Protein AF-A0A933G998-F1 (afdb_monomer)

pLDDT: mean 74.63, std 16.85, range [37.88, 95.56]

Radius of gyration: 13.92 Å; Cα contacts (8 Å, |Δi|>4): 196; chains: 1; bounding box: 35×34×28 Å

Nearest PDB structures (foldseek):
  8x39-assembly1_B  TM=6.566E-01  e=1.475E+00  Acetivibrio thermocellus DSM 1313
  8x3a-assembly1_A  TM=5.742E-01  e=5.997E-01  Acetivibrio thermocellus DSM 1313
  1ohz-assembly1_B  TM=6.131E-01  e=1.816E+00  Acetivibrio thermocellus
  7s6n-assembly1_B  TM=3.097E-01  e=5.890E+00  Danio rerio

Foldseek 3Di:
DPQDDPVRQPADDPHGQFDSDPDPQQTAAQFQLPLVNPQARAPVSVVLLVVQADPDADAGDSSCCQLPLVNRRGSYVVSVVLSVVQHPYPPPGCCDPDPDHHDPSTGRPDD

Secondary structure (DSSP, 8-state):
-----TTS-SSB--STTS--BSS------SBTT-TT-SSB--HHHHHHHHHH--SS-S---TTTGGG-TT-SS---HHHHHHHHTT---TT-BSS-SSTT---TTSBPPP-

Mean predicted aligned error: 9.49 Å

Sequence (111 aa):
CTDVLQTECDGIFRGRNTFCSTIVQPCCPLIYGDTNADGSVDMTDFAALQACLTTGGGTLPDSCKCLDITGDGAITGADMERFIACAGGPELPGTSGLVGDPPVSCRGVGW

Solvent-accessible surface area (backbone atoms only — not comparable to full-atom values): 6519 Å² total; per-residue (Å²): 65,51,66,40,56,88,89,69,39,98,44,49,70,70,48,84,56,24,39,55,39,92,66,95,67,78,88,54,44,60,36,34,49,16,76,80,66,79,54,28,14,31,74,72,25,46,53,54,50,63,76,44,56,45,97,56,69,51,89,60,57,75,88,36,54,61,53,27,76,82,71,68,38,38,27,46,70,71,33,47,57,46,32,5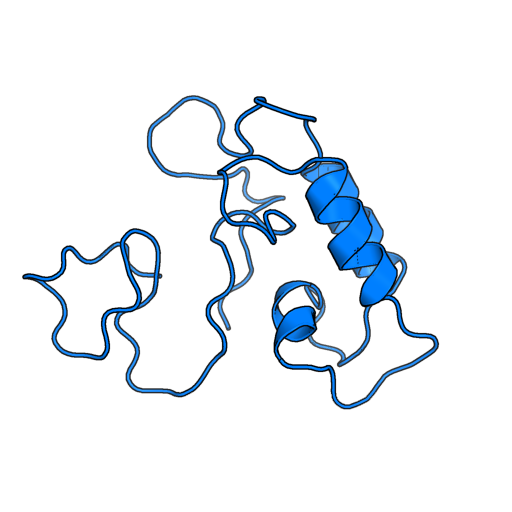9,72,26,51,68,31,81,90,32,61,40,30,77,90,49,98,88,51,42,48,85,73,17,45,43,76,91,126

Structure (mmCIF, N/CA/C/O backbone):
data_AF-A0A933G998-F1
#
_entry.id   AF-A0A933G998-F1
#
loop_
_atom_site.group_PDB
_atom_site.id
_atom_site.type_symbol
_atom_site.label_atom_id
_atom_site.label_alt_id
_atom_site.label_comp_id
_atom_site.label_asym_id
_atom_site.label_entity_id
_atom_site.label_seq_id
_atom_site.pdb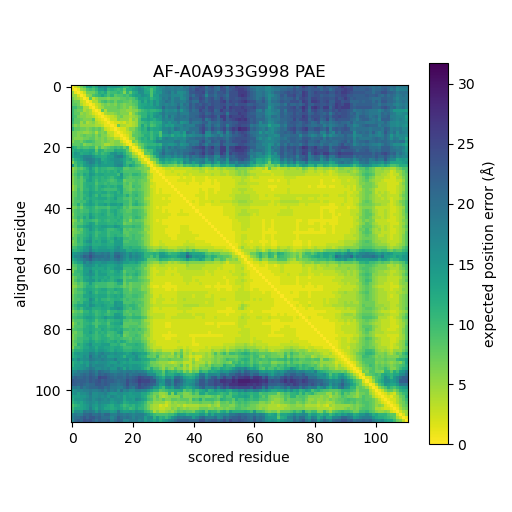x_PDB_ins_code
_atom_site.Cartn_x
_atom_site.Cartn_y
_atom_site.Cartn_z
_atom_site.occupancy
_atom_site.B_iso_or_equiv
_atom_site.auth_seq_id
_atom_site.auth_comp_id
_atom_site.auth_asym_id
_atom_site.auth_atom_id
_atom_site.pdbx_PDB_model_num
AT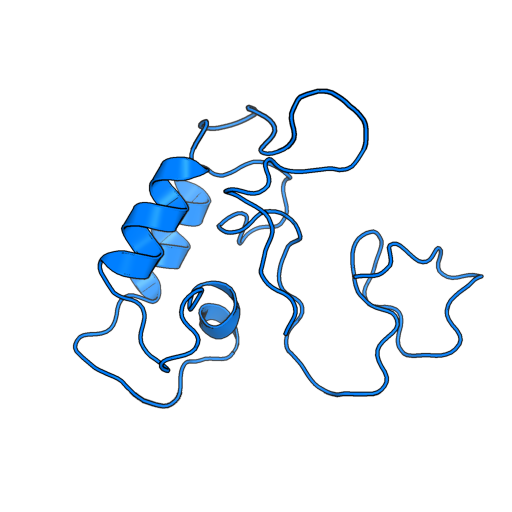OM 1 N N . CYS A 1 1 ? 10.536 -11.786 2.946 1.00 51.22 1 CYS A N 1
ATOM 2 C CA . CYS A 1 1 ? 10.112 -11.441 4.262 1.00 51.22 1 CYS A CA 1
ATOM 3 C C . CYS A 1 1 ? 11.487 -11.291 4.856 1.00 51.22 1 CYS A C 1
ATOM 5 O O . CYS A 1 1 ? 12.098 -10.268 4.626 1.00 51.22 1 CYS A O 1
ATOM 7 N N . THR A 1 2 ? 12.119 -12.411 5.246 1.00 37.88 2 THR A N 1
ATOM 8 C CA . THR A 1 2 ? 13.468 -12.726 4.744 1.00 37.88 2 THR A CA 1
ATOM 9 C C . THR A 1 2 ? 13.324 -13.172 3.304 1.00 37.88 2 THR A C 1
ATOM 11 O O . THR A 1 2 ? 12.455 -13.985 3.028 1.00 37.88 2 THR A O 1
ATOM 14 N N . ASP A 1 3 ? 14.060 -12.599 2.362 1.00 48.34 3 ASP A N 1
ATOM 15 C CA . ASP A 1 3 ? 14.152 -13.209 1.039 1.00 48.34 3 ASP A CA 1
ATOM 16 C C . ASP A 1 3 ? 14.960 -14.507 1.184 1.00 48.34 3 ASP A C 1
ATOM 18 O O . ASP A 1 3 ? 16.175 -14.530 1.043 1.00 48.34 3 ASP A O 1
ATOM 22 N N . VAL A 1 4 ? 14.299 -15.563 1.648 1.00 48.47 4 VAL A N 1
ATOM 23 C CA . VAL A 1 4 ? 14.863 -16.910 1.681 1.00 48.47 4 VAL A CA 1
ATOM 24 C C . VAL A 1 4 ? 14.764 -17.462 0.274 1.00 48.47 4 VAL A C 1
ATOM 26 O O . VAL A 1 4 ? 13.705 -17.418 -0.341 1.00 48.47 4 VAL A O 1
ATOM 29 N N . LEU A 1 5 ? 15.832 -18.037 -0.258 1.00 54.25 5 LEU A N 1
ATOM 30 C CA . LEU A 1 5 ? 15.649 -18.960 -1.370 1.00 54.25 5 LEU A CA 1
ATOM 31 C C . LEU A 1 5 ? 14.841 -20.161 -0.853 1.00 54.25 5 LEU A C 1
ATOM 33 O O . LEU A 1 5 ? 14.906 -20.501 0.329 1.00 54.25 5 LEU A O 1
ATOM 37 N N . GLN A 1 6 ? 14.087 -20.836 -1.727 1.00 53.56 6 GLN A N 1
ATOM 38 C CA . GLN A 1 6 ? 13.301 -22.030 -1.366 1.00 53.56 6 GLN A CA 1
ATOM 39 C C . GLN A 1 6 ? 14.123 -23.066 -0.570 1.00 53.56 6 GLN A C 1
ATOM 41 O O . GLN A 1 6 ? 13.573 -23.841 0.204 1.00 53.56 6 GLN A O 1
ATOM 46 N N . THR A 1 7 ? 15.440 -23.068 -0.765 1.00 55.22 7 THR A N 1
ATOM 47 C CA . THR A 1 7 ? 16.413 -23.976 -0.158 1.00 55.22 7 THR A CA 1
ATOM 48 C C . THR A 1 7 ? 16.867 -23.600 1.256 1.00 55.22 7 THR A C 1
ATOM 50 O O . THR A 1 7 ? 17.522 -24.416 1.890 1.00 55.22 7 THR A O 1
ATOM 53 N N . GLU A 1 8 ? 16.566 -22.396 1.747 1.00 60.19 8 GLU A N 1
ATOM 54 C CA . GLU A 1 8 ? 17.066 -21.855 3.028 1.00 60.19 8 GLU A CA 1
ATOM 55 C C . GLU A 1 8 ? 15.941 -21.618 4.054 1.00 60.19 8 GLU A C 1
ATOM 57 O O . GLU A 1 8 ? 16.175 -21.069 5.129 1.00 60.19 8 GLU A O 1
ATOM 62 N N . CYS A 1 9 ? 14.703 -22.001 3.722 1.00 64.12 9 CYS A N 1
ATOM 63 C CA . CYS A 1 9 ? 13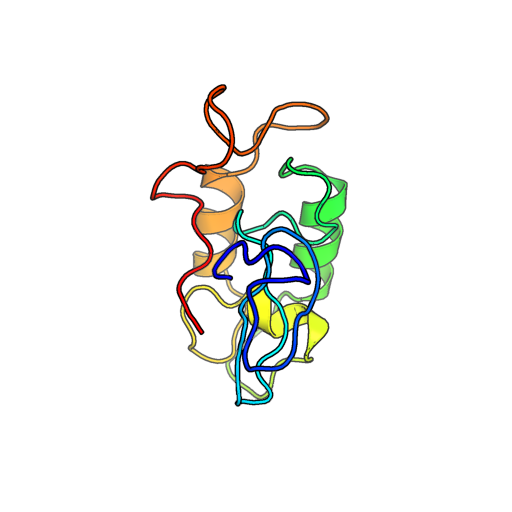.534 -21.777 4.563 1.00 64.12 9 CYS A CA 1
ATOM 64 C C . CYS A 1 9 ? 13.177 -23.016 5.401 1.00 64.12 9 CYS A C 1
ATOM 66 O O . CYS A 1 9 ? 12.606 -23.971 4.881 1.00 64.12 9 CYS A O 1
ATOM 68 N N . ASP A 1 10 ? 13.419 -22.952 6.714 1.00 63.38 10 ASP A N 1
ATOM 69 C CA . ASP A 1 10 ? 12.975 -23.946 7.714 1.00 63.38 10 ASP A CA 1
ATOM 70 C C . ASP A 1 10 ? 11.508 -23.723 8.194 1.00 63.38 10 ASP A C 1
ATOM 72 O O . ASP A 1 10 ? 11.080 -24.242 9.225 1.00 63.38 10 ASP A O 1
ATOM 76 N N . GLY A 1 11 ? 10.716 -22.939 7.446 1.00 65.19 11 GLY A N 1
ATOM 77 C CA . GLY A 1 11 ? 9.322 -22.530 7.713 1.00 65.19 11 GLY A CA 1
ATOM 78 C C . GLY A 1 11 ? 8.465 -22.503 6.431 1.00 65.19 11 GLY A C 1
ATOM 79 O O . GLY A 1 11 ? 8.804 -23.163 5.451 1.00 65.19 11 GLY A O 1
ATOM 80 N N . ILE A 1 12 ? 7.340 -21.767 6.384 1.00 55.12 12 ILE A N 1
ATOM 81 C CA . ILE A 1 12 ? 6.538 -21.683 5.143 1.00 55.12 12 ILE A CA 1
ATOM 82 C C . ILE A 1 12 ? 7.112 -20.601 4.226 1.00 55.12 12 ILE A C 1
ATOM 84 O O . ILE A 1 12 ? 6.982 -19.408 4.496 1.00 55.12 12 ILE A O 1
ATOM 88 N N . PHE A 1 13 ? 7.704 -21.029 3.113 1.00 57.78 13 PHE A N 1
ATOM 89 C CA . PHE A 1 13 ? 8.211 -20.155 2.060 1.00 57.78 13 PHE A CA 1
ATOM 90 C C . PHE A 1 13 ? 7.063 -19.607 1.203 1.00 57.78 13 PHE A C 1
ATOM 92 O O . PHE A 1 13 ? 6.302 -20.383 0.627 1.00 57.78 13 PHE A O 1
ATOM 99 N N . ARG A 1 14 ? 6.932 -18.282 1.085 1.00 53.59 14 ARG A N 1
ATOM 100 C CA . ARG A 1 14 ? 5.837 -17.646 0.328 1.00 53.59 14 ARG A CA 1
ATOM 101 C C . ARG A 1 14 ? 6.300 -16.951 -0.965 1.00 53.59 14 ARG A C 1
ATOM 103 O O . ARG A 1 14 ? 5.584 -16.119 -1.509 1.00 53.59 14 ARG A O 1
ATOM 110 N N . GLY A 1 15 ? 7.489 -17.317 -1.463 1.00 49.91 15 GLY A N 1
ATOM 111 C CA . GLY A 1 15 ? 8.121 -16.737 -2.654 1.00 49.91 15 GLY A CA 1
ATOM 112 C C . GLY A 1 15 ? 9.331 -15.847 -2.350 1.00 49.91 15 GLY A C 1
ATOM 113 O O . GLY A 1 15 ? 9.586 -15.475 -1.201 1.00 49.91 15 GLY A O 1
ATOM 114 N N . ARG A 1 16 ? 10.086 -15.498 -3.397 1.00 50.03 16 ARG A N 1
ATOM 115 C CA . ARG A 1 16 ? 11.205 -14.548 -3.301 1.00 50.03 16 ARG A CA 1
ATOM 116 C C . ARG A 1 16 ? 10.657 -13.203 -2.785 1.00 50.03 16 ARG A C 1
ATOM 118 O O . ARG A 1 16 ? 9.593 -12.779 -3.221 1.00 50.03 16 ARG A O 1
ATOM 125 N N . ASN A 1 17 ? 11.328 -12.587 -1.820 1.00 47.31 17 ASN A N 1
ATOM 126 C CA . ASN A 1 17 ? 10.940 -11.410 -1.036 1.00 47.31 17 ASN A CA 1
ATOM 127 C C . ASN A 1 17 ? 9.826 -11.622 0.020 1.00 47.31 17 ASN A C 1
ATOM 129 O O . ASN A 1 17 ? 9.377 -10.652 0.626 1.00 47.31 17 ASN A O 1
ATOM 133 N N . THR A 1 18 ? 9.459 -12.859 0.412 1.00 48.47 18 THR A N 1
ATOM 134 C CA . THR A 1 18 ? 8.411 -13.161 1.451 1.00 48.47 18 THR A CA 1
ATOM 135 C C . THR A 1 18 ? 8.913 -13.952 2.692 1.00 48.47 18 THR A C 1
ATOM 137 O O . THR A 1 18 ? 9.955 -14.572 2.587 1.00 48.47 18 THR A O 1
ATOM 140 N N . PHE A 1 19 ? 8.359 -13.800 3.917 1.00 55.25 19 PHE A N 1
ATOM 141 C CA . PHE A 1 19 ? 9.019 -14.292 5.161 1.00 55.25 19 PHE A CA 1
ATOM 142 C C . PHE A 1 19 ? 8.921 -15.803 5.220 1.00 55.25 19 PHE A C 1
ATOM 144 O O . PHE A 1 19 ? 7.848 -16.354 4.991 1.00 55.25 19 PHE A O 1
ATOM 151 N N . CYS A 1 20 ? 10.013 -16.446 5.630 1.00 58.88 20 CYS A N 1
ATOM 152 C CA . CYS A 1 20 ? 9.952 -17.794 6.167 1.00 58.88 20 CYS A CA 1
ATOM 153 C C . CYS A 1 20 ? 9.290 -17.739 7.556 1.00 58.88 20 CYS A C 1
ATOM 155 O O . CYS A 1 20 ? 9.978 -17.644 8.569 1.00 58.88 20 CYS A O 1
ATOM 157 N N . SER A 1 21 ? 7.957 -17.677 7.607 1.00 55.62 21 SER A N 1
ATOM 158 C CA . SER A 1 21 ? 7.206 -17.490 8.858 1.00 55.62 21 SER A CA 1
ATOM 159 C C . SER A 1 21 ? 6.509 -18.776 9.306 1.00 55.62 21 SER A C 1
ATOM 161 O O . SER A 1 21 ? 6.061 -19.585 8.491 1.00 55.62 21 SER A O 1
ATOM 163 N N . THR A 1 22 ? 6.396 -18.945 10.622 1.00 49.66 22 THR A N 1
ATOM 164 C CA . THR A 1 22 ? 5.608 -19.980 11.311 1.00 49.66 22 THR A CA 1
ATOM 165 C C . THR A 1 22 ? 4.226 -19.482 11.756 1.00 49.66 22 THR A C 1
ATOM 167 O O . THR A 1 22 ? 3.492 -20.230 12.400 1.00 49.66 22 THR A O 1
ATOM 170 N N . ILE A 1 23 ? 3.835 -18.248 11.399 1.00 46.84 23 ILE A N 1
ATOM 171 C CA . ILE A 1 23 ? 2.561 -17.623 11.795 1.00 46.84 23 ILE A CA 1
ATOM 172 C C . ILE A 1 23 ? 1.772 -17.102 10.579 1.00 46.84 23 ILE A C 1
ATOM 174 O O . ILE A 1 23 ? 2.337 -16.663 9.578 1.00 46.84 23 ILE A O 1
ATOM 178 N N . VAL A 1 24 ? 0.438 -17.159 10.669 1.00 47.19 24 VAL A N 1
ATOM 179 C CA . VAL A 1 24 ? -0.537 -16.912 9.585 1.00 47.19 24 VAL A CA 1
ATOM 180 C C . VAL A 1 24 ? -0.789 -15.411 9.341 1.00 47.19 24 VAL A C 1
ATOM 182 O O . VAL A 1 24 ? -1.934 -14.971 9.320 1.00 47.19 24 VAL A O 1
ATOM 185 N N . GLN A 1 25 ? 0.249 -14.590 9.167 1.00 50.09 25 GLN A N 1
ATOM 186 C CA . GLN A 1 25 ? 0.047 -13.206 8.700 1.00 50.09 25 GLN A CA 1
ATOM 187 C C . GLN A 1 25 ? -0.091 -13.149 7.167 1.00 50.09 25 GLN A C 1
ATOM 189 O O . GLN A 1 25 ? 0.528 -13.967 6.473 1.00 50.09 25 GLN A O 1
ATOM 194 N N . PRO A 1 26 ? -0.921 -12.243 6.607 1.00 54.06 26 PRO A N 1
ATOM 195 C CA . PRO A 1 26 ? -0.972 -11.997 5.166 1.00 54.06 26 PRO A CA 1
ATOM 196 C C . PRO A 1 26 ? 0.396 -11.523 4.667 1.00 54.06 26 PRO A C 1
ATOM 198 O O . PRO A 1 26 ? 1.090 -10.780 5.356 1.00 54.06 26 PRO A O 1
ATOM 201 N N . CYS A 1 27 ? 0.809 -11.976 3.485 1.00 66.19 27 CYS A N 1
ATOM 202 C CA . CYS A 1 27 ? 2.065 -11.519 2.900 1.00 66.19 27 CYS A CA 1
ATOM 203 C C . CYS A 1 27 ? 1.915 -10.106 2.376 1.00 66.19 27 CYS A C 1
ATOM 205 O O . CYS A 1 27 ? 1.273 -9.905 1.350 1.00 66.19 27 CYS A O 1
ATOM 207 N N . CYS A 1 28 ? 2.549 -9.163 3.058 1.00 76.12 28 CYS A N 1
ATOM 208 C CA . CYS A 1 28 ? 2.657 -7.809 2.562 1.00 76.12 28 CYS A CA 1
ATOM 209 C C . CYS A 1 28 ? 3.882 -7.657 1.651 1.00 76.12 28 CYS A C 1
ATOM 211 O O . CYS A 1 28 ? 4.943 -8.215 1.965 1.00 76.12 28 CYS A O 1
ATOM 213 N N . PRO A 1 29 ? 3.737 -6.926 0.533 1.00 75.81 29 PRO A N 1
ATOM 214 C CA . PRO A 1 29 ? 4.846 -6.524 -0.322 1.00 75.81 29 PRO A CA 1
ATOM 215 C C . PRO A 1 29 ? 5.932 -5.780 0.466 1.00 75.81 29 PRO A C 1
ATOM 217 O O . PRO A 1 29 ? 5.658 -5.124 1.474 1.00 75.81 29 PRO A O 1
ATOM 220 N N . LEU A 1 30 ? 7.183 -5.888 0.007 1.00 73.62 30 LEU A N 1
ATOM 221 C CA . LEU A 1 30 ? 8.317 -5.194 0.630 1.00 73.62 30 LEU A CA 1
ATOM 222 C C . LEU A 1 30 ? 8.165 -3.674 0.515 1.00 73.62 30 LEU A C 1
ATOM 224 O O . LEU A 1 30 ? 8.474 -2.943 1.460 1.00 73.62 30 LEU A O 1
ATOM 228 N N . ILE A 1 31 ? 7.706 -3.221 -0.650 1.00 82.00 31 ILE A N 1
ATOM 229 C CA . ILE A 1 31 ? 7.390 -1.828 -0.908 1.00 82.00 31 ILE A CA 1
ATOM 230 C C . ILE A 1 31 ? 5.954 -1.598 -0.433 1.00 82.00 31 ILE A C 1
ATOM 232 O O . ILE A 1 31 ? 5.010 -2.218 -0.913 1.00 82.00 31 ILE A O 1
ATOM 236 N N . TYR A 1 32 ? 5.778 -0.719 0.542 1.00 88.44 32 TYR A N 1
ATOM 237 C CA . TYR A 1 32 ? 4.459 -0.295 0.964 1.00 88.44 32 TYR A CA 1
ATOM 238 C C . TYR A 1 32 ? 3.733 0.367 -0.205 1.00 88.44 32 TYR A C 1
ATOM 240 O O . TYR A 1 32 ? 4.269 1.270 -0.846 1.00 88.44 32 TYR A O 1
ATOM 248 N N . GLY A 1 33 ? 2.502 -0.075 -0.438 1.00 89.50 33 GLY A N 1
ATOM 249 C CA . GLY A 1 33 ? 1.705 0.381 -1.562 1.00 89.50 33 GLY A CA 1
ATOM 250 C C . GLY A 1 33 ? 1.954 -0.380 -2.861 1.00 89.50 33 GLY A C 1
ATOM 251 O O . GLY A 1 33 ? 1.171 -0.174 -3.756 1.00 89.50 33 GLY A O 1
ATOM 252 N N . ASP A 1 34 ? 2.931 -1.282 -2.980 1.00 88.75 34 ASP A N 1
ATOM 253 C CA . ASP A 1 34 ? 3.114 -2.139 -4.175 1.00 88.75 34 ASP A CA 1
ATOM 254 C C . ASP A 1 34 ? 2.186 -3.362 -4.093 1.00 88.75 34 ASP A C 1
ATOM 256 O O . ASP A 1 34 ? 2.598 -4.501 -3.883 1.00 88.75 34 ASP A O 1
ATOM 260 N N . THR A 1 35 ? 0.882 -3.107 -4.113 1.00 87.12 35 THR A N 1
ATOM 261 C CA . THR A 1 35 ? -0.169 -4.096 -3.842 1.00 87.12 35 THR A CA 1
ATOM 262 C C . THR A 1 35 ? -0.227 -5.225 -4.862 1.00 87.12 35 THR A C 1
ATOM 264 O O . THR A 1 35 ? -0.704 -6.315 -4.531 1.00 87.12 35 THR A O 1
ATOM 267 N N . ASN A 1 36 ? 0.249 -4.982 -6.084 1.00 85.12 36 ASN A N 1
ATOM 268 C CA . ASN A 1 36 ? 0.329 -5.986 -7.139 1.00 85.12 36 ASN A CA 1
ATOM 269 C C . ASN A 1 36 ? 1.700 -6.708 -7.187 1.00 85.12 36 ASN A C 1
ATOM 271 O O . ASN A 1 36 ? 1.828 -7.689 -7.926 1.00 85.12 36 ASN A O 1
ATOM 275 N N . ALA A 1 37 ? 2.664 -6.294 -6.353 1.00 81.12 37 ALA A N 1
ATOM 276 C CA . ALA A 1 37 ? 4.017 -6.834 -6.232 1.00 81.12 37 ALA A CA 1
ATOM 277 C C . ALA A 1 37 ? 4.843 -6.762 -7.531 1.00 81.12 37 ALA A C 1
ATOM 279 O O . ALA A 1 37 ? 5.665 -7.650 -7.795 1.00 81.12 37 ALA A O 1
ATOM 280 N N . ASP A 1 38 ? 4.621 -5.731 -8.350 1.00 80.31 38 ASP A N 1
ATOM 281 C CA . ASP A 1 38 ? 5.368 -5.496 -9.587 1.00 80.31 38 ASP A CA 1
ATOM 282 C C . ASP A 1 38 ? 6.672 -4.708 -9.377 1.00 80.31 38 ASP A C 1
ATOM 284 O O . ASP A 1 38 ? 7.494 -4.591 -10.293 1.00 80.31 38 ASP A O 1
ATOM 288 N N . GLY A 1 39 ? 6.922 -4.261 -8.144 1.00 78.94 39 GLY A N 1
ATOM 289 C CA . GLY A 1 39 ? 8.128 -3.540 -7.761 1.00 78.94 39 GLY A CA 1
ATOM 290 C C . GLY A 1 39 ? 8.030 -2.028 -7.957 1.00 78.94 39 GLY A C 1
ATOM 291 O O . GLY A 1 39 ? 9.024 -1.329 -7.722 1.00 78.94 39 GLY A O 1
ATOM 292 N N . SER A 1 40 ? 6.874 -1.513 -8.368 1.00 84.75 40 SER A N 1
ATOM 293 C CA . SER A 1 40 ? 6.560 -0.091 -8.458 1.00 84.75 40 SER A CA 1
ATOM 294 C C . SER A 1 40 ? 5.332 0.250 -7.612 1.00 84.75 40 SER A C 1
ATOM 296 O O . SER A 1 40 ? 4.638 -0.625 -7.118 1.00 84.75 40 SER A O 1
ATOM 298 N N . VAL A 1 41 ? 5.132 1.540 -7.340 1.00 90.88 41 VAL A N 1
ATOM 299 C CA . VAL A 1 41 ? 3.897 2.025 -6.710 1.00 90.88 41 VAL A CA 1
ATOM 300 C C . VAL A 1 41 ? 3.272 2.997 -7.686 1.00 90.88 41 VAL A C 1
ATOM 302 O O . VAL A 1 41 ? 3.822 4.081 -7.935 1.00 90.88 41 VAL A O 1
ATOM 305 N N . ASP A 1 42 ? 2.150 2.591 -8.269 1.00 92.50 42 ASP A N 1
ATOM 306 C CA . ASP A 1 42 ? 1.522 3.320 -9.361 1.00 92.50 42 ASP A CA 1
ATOM 307 C C . ASP A 1 42 ? -0.010 3.428 -9.238 1.00 92.50 42 ASP A C 1
ATOM 309 O O . ASP A 1 42 ? -0.604 3.303 -8.165 1.00 92.50 42 ASP A O 1
ATOM 313 N N . MET A 1 43 ? -0.676 3.781 -10.340 1.00 94.19 43 MET A N 1
ATOM 314 C CA . MET A 1 43 ? -2.126 3.980 -10.358 1.00 94.19 43 MET A CA 1
ATOM 315 C C . MET A 1 43 ? -2.922 2.679 -10.190 1.00 94.19 43 MET A C 1
ATOM 317 O O . MET A 1 43 ? -4.065 2.729 -9.731 1.00 94.19 43 MET A O 1
ATOM 321 N N . THR A 1 44 ? -2.343 1.535 -10.550 1.00 93.12 44 THR A N 1
ATOM 322 C CA . THR A 1 44 ? -2.905 0.204 -10.293 1.00 93.12 44 THR A CA 1
ATOM 323 C C . THR A 1 44 ? -2.995 -0.028 -8.796 1.00 93.12 44 THR A C 1
ATOM 325 O O . THR A 1 44 ? -4.048 -0.409 -8.283 1.00 93.12 44 THR A O 1
ATOM 328 N N . ASP A 1 45 ? -1.923 0.297 -8.084 1.00 93.38 45 ASP A N 1
ATOM 329 C CA . ASP A 1 45 ? -1.898 0.182 -6.638 1.00 93.38 45 ASP A CA 1
ATOM 330 C C . ASP A 1 45 ? -2.785 1.200 -5.942 1.00 93.38 45 ASP A C 1
ATOM 332 O O . ASP A 1 45 ? -3.429 0.908 -4.932 1.00 93.38 45 ASP A O 1
ATOM 336 N N . PHE A 1 46 ? -2.874 2.402 -6.509 1.00 95.31 46 PHE A N 1
ATOM 337 C CA . PHE A 1 46 ? -3.769 3.415 -5.980 1.00 95.31 46 PHE A CA 1
ATOM 338 C C . PHE A 1 46 ? -5.226 2.952 -6.050 1.00 95.31 46 PHE A C 1
ATOM 340 O O . PHE A 1 46 ? -5.976 3.167 -5.101 1.00 95.31 46 PHE A O 1
ATOM 347 N N . ALA A 1 47 ? -5.627 2.258 -7.120 1.00 95.50 47 ALA A N 1
ATOM 348 C CA . ALA A 1 47 ? -6.963 1.676 -7.212 1.00 95.50 47 ALA A CA 1
ATOM 349 C C . ALA A 1 47 ? -7.216 0.631 -6.108 1.00 95.50 47 ALA A C 1
ATOM 351 O O . ALA A 1 47 ? -8.311 0.595 -5.538 1.00 95.50 47 ALA A O 1
ATOM 352 N N . ALA A 1 48 ? -6.207 -0.176 -5.758 1.00 93.94 48 ALA A N 1
ATOM 353 C CA . ALA A 1 48 ? -6.292 -1.113 -4.639 1.00 93.94 48 ALA A CA 1
ATOM 354 C C . ALA A 1 48 ? -6.420 -0.383 -3.290 1.00 93.94 48 ALA A C 1
ATOM 356 O O . ALA A 1 48 ? -7.279 -0.741 -2.482 1.00 93.94 48 ALA A O 1
ATOM 357 N N . LEU A 1 49 ? -5.650 0.689 -3.071 1.00 94.88 49 LEU A N 1
ATOM 358 C CA . LEU A 1 49 ? -5.777 1.532 -1.878 1.00 94.88 49 LEU A CA 1
ATOM 359 C C . LEU A 1 49 ? -7.163 2.175 -1.775 1.00 94.88 49 LEU A C 1
ATOM 361 O O . LEU A 1 49 ? -7.788 2.122 -0.718 1.00 94.88 49 LEU A O 1
ATOM 365 N N . GLN A 1 50 ? -7.681 2.728 -2.874 1.00 95.56 50 GLN A N 1
ATOM 366 C CA . GLN A 1 50 ? -9.012 3.335 -2.917 1.00 95.56 50 GLN A CA 1
ATOM 367 C C . GLN A 1 50 ? -10.117 2.341 -2.552 1.00 95.56 50 GLN A C 1
ATOM 369 O O . GLN A 1 50 ? -11.052 2.705 -1.841 1.00 95.56 50 GLN A O 1
ATOM 374 N N . ALA A 1 51 ? -10.002 1.090 -3.003 1.00 94.88 51 ALA A N 1
ATOM 375 C CA . ALA A 1 51 ? -10.948 0.030 -2.664 1.00 94.88 51 ALA A CA 1
ATOM 376 C C . ALA A 1 51 ? -10.909 -0.365 -1.176 1.00 94.88 51 ALA A C 1
ATOM 378 O O . ALA A 1 51 ? -11.872 -0.945 -0.674 1.00 94.88 51 ALA A O 1
ATOM 379 N N . CYS A 1 52 ? -9.816 -0.049 -0.480 1.00 94.44 52 CYS A N 1
ATOM 380 C CA . CYS A 1 52 ? -9.600 -0.378 0.923 1.00 94.44 52 CYS A CA 1
ATOM 381 C C . CYS A 1 52 ? -9.883 0.781 1.891 1.00 94.44 52 CYS A C 1
ATOM 383 O O . CYS A 1 52 ? -9.911 0.531 3.094 1.00 94.44 52 CYS A O 1
ATOM 385 N N . LEU A 1 53 ? -10.123 2.010 1.405 1.00 94.81 53 LEU A N 1
ATOM 386 C CA . LEU A 1 53 ? -10.420 3.178 2.247 1.00 94.81 53 LEU A CA 1
ATOM 387 C C . LEU A 1 53 ? -11.596 2.910 3.194 1.00 94.81 53 LEU A C 1
ATOM 389 O O . LEU A 1 53 ? -12.672 2.473 2.775 1.00 94.81 53 LEU A O 1
ATOM 393 N N . THR A 1 54 ? -11.411 3.237 4.470 1.00 92.06 54 THR A N 1
ATOM 394 C CA . THR A 1 54 ? -12.440 3.077 5.499 1.00 92.06 54 THR A CA 1
ATOM 395 C C . THR A 1 54 ? -12.859 4.422 6.084 1.00 92.06 54 THR A C 1
ATOM 397 O O . THR A 1 54 ? -12.148 5.423 6.025 1.00 92.06 54 THR A O 1
ATOM 400 N N . THR A 1 55 ? -14.054 4.460 6.673 1.00 83.00 55 THR A N 1
ATOM 401 C CA . THR A 1 55 ? -14.573 5.638 7.391 1.00 83.00 55 THR A CA 1
ATOM 402 C C . THR A 1 55 ? -14.405 5.522 8.914 1.00 83.00 55 THR A C 1
ATOM 404 O O . THR A 1 55 ? -15.023 6.283 9.655 1.00 83.00 55 THR A O 1
ATOM 407 N N . GLY A 1 56 ? -13.626 4.544 9.393 1.00 78.75 56 GLY A N 1
ATOM 408 C CA . GLY A 1 56 ? -13.412 4.227 10.810 1.00 78.75 56 GLY A CA 1
ATOM 409 C C . GLY A 1 56 ? -12.644 2.911 11.009 1.00 78.75 56 GLY A C 1
ATOM 410 O O . GLY A 1 56 ? -12.391 2.196 10.038 1.00 78.75 56 GLY A O 1
ATOM 411 N N . GLY A 1 57 ? -12.277 2.603 12.259 1.00 73.62 57 GLY A N 1
ATOM 412 C CA . GLY A 1 57 ? -11.541 1.385 12.629 1.00 73.62 57 GLY A CA 1
ATOM 413 C C . GLY A 1 57 ? -12.422 0.137 12.724 1.00 73.62 57 GLY A C 1
ATOM 414 O O . GLY A 1 57 ? -13.587 0.208 13.125 1.00 73.62 57 GLY A O 1
ATOM 415 N N . GLY A 1 58 ? -11.868 -1.017 12.354 1.00 78.75 58 GLY A N 1
ATOM 416 C CA . GLY A 1 58 ? -12.562 -2.301 12.381 1.00 78.75 58 GLY A CA 1
ATOM 417 C C . GLY A 1 58 ? -11.694 -3.463 11.902 1.00 78.75 58 GLY A C 1
ATOM 418 O O . GLY A 1 58 ? -10.474 -3.378 11.825 1.00 78.75 58 GLY A O 1
ATOM 419 N N . THR A 1 59 ? -12.322 -4.599 11.595 1.00 83.00 59 THR A N 1
ATOM 420 C CA . THR A 1 59 ? -11.609 -5.715 10.959 1.00 83.00 59 THR A CA 1
ATOM 421 C C . THR A 1 59 ? -11.477 -5.447 9.467 1.00 83.00 59 THR A C 1
ATOM 423 O O . THR A 1 59 ? -12.476 -5.443 8.749 1.00 83.00 59 THR A O 1
ATOM 426 N N . LEU A 1 60 ? -10.245 -5.254 9.002 1.00 85.75 60 LEU A N 1
ATOM 427 C CA . LEU A 1 60 ? -9.952 -5.108 7.582 1.00 85.75 60 LEU A CA 1
ATOM 428 C C . LEU A 1 60 ? -9.996 -6.461 6.855 1.00 85.75 60 LEU A C 1
ATOM 430 O O . LEU A 1 60 ? -9.552 -7.474 7.417 1.00 85.75 60 LEU A O 1
ATOM 434 N N . PRO A 1 61 ? -10.473 -6.493 5.595 1.00 85.31 61 PRO A N 1
ATOM 435 C CA . PRO A 1 61 ? -10.265 -7.633 4.709 1.00 85.31 61 PRO A CA 1
ATOM 436 C C . PRO A 1 61 ? -8.777 -7.970 4.606 1.00 85.31 61 PRO A C 1
ATOM 438 O O . PRO A 1 61 ? -7.939 -7.068 4.611 1.00 85.31 61 PRO A O 1
ATOM 441 N N . ASP A 1 62 ? -8.436 -9.251 4.449 1.00 81.31 62 ASP A N 1
ATOM 442 C CA . ASP A 1 62 ? -7.034 -9.687 4.364 1.00 81.31 62 ASP A CA 1
ATOM 443 C C . ASP A 1 62 ? -6.246 -8.966 3.260 1.00 81.31 62 ASP A C 1
ATOM 445 O O . ASP A 1 62 ? -5.072 -8.662 3.453 1.00 81.31 62 ASP A O 1
ATOM 449 N N . SER A 1 63 ? -6.905 -8.624 2.148 1.00 83.69 63 SER A N 1
ATOM 450 C CA . SER A 1 63 ? -6.324 -7.857 1.039 1.00 83.69 63 SER A CA 1
ATOM 451 C C . SER A 1 63 ? -5.952 -6.418 1.406 1.00 83.69 63 SER A C 1
ATOM 453 O O . SER A 1 63 ? -5.085 -5.837 0.766 1.00 83.69 63 SER A O 1
ATOM 455 N N . CYS A 1 64 ? -6.593 -5.841 2.423 1.00 89.81 64 CYS A N 1
ATOM 456 C CA . CYS A 1 64 ? -6.375 -4.462 2.854 1.00 89.81 64 CYS A CA 1
ATOM 457 C C . CYS A 1 64 ? -5.423 -4.356 4.047 1.00 89.81 64 CYS A C 1
ATOM 459 O O . CYS A 1 64 ? -4.910 -3.278 4.316 1.00 89.81 64 CYS A O 1
ATOM 461 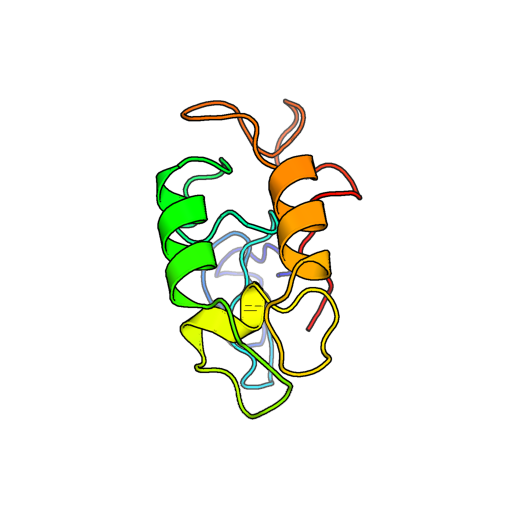N N . LYS A 1 65 ? -5.143 -5.459 4.754 1.00 87.12 65 LYS A N 1
ATOM 462 C CA . LYS A 1 65 ? -4.287 -5.446 5.954 1.00 87.12 65 LYS A CA 1
ATOM 463 C C . LYS A 1 65 ? -2.883 -4.905 5.691 1.00 87.12 65 LYS A C 1
ATOM 465 O O . LYS A 1 65 ? -2.292 -4.301 6.569 1.00 87.12 65 LYS A O 1
ATOM 470 N N . CYS A 1 66 ? -2.362 -5.091 4.482 1.00 85.75 66 CYS A N 1
ATOM 471 C CA . CYS A 1 66 ? -1.041 -4.592 4.101 1.00 85.75 66 CYS A CA 1
ATOM 472 C C . CYS A 1 66 ? -1.001 -3.094 3.786 1.00 85.75 66 CYS A C 1
ATOM 474 O O . CYS A 1 66 ? 0.084 -2.526 3.671 1.00 85.75 66 CYS A O 1
ATOM 476 N N . LEU A 1 67 ? -2.173 -2.482 3.622 1.00 90.75 67 LEU A N 1
ATOM 477 C CA . LEU A 1 67 ? -2.338 -1.056 3.379 1.00 90.75 67 LEU A CA 1
ATOM 478 C C . LEU A 1 67 ? -2.598 -0.276 4.670 1.00 90.75 67 LEU A C 1
ATOM 480 O O . LEU A 1 67 ? -2.527 0.942 4.642 1.00 90.75 67 LEU A O 1
ATOM 484 N N . ASP A 1 68 ? -2.893 -0.951 5.781 1.00 90.75 68 ASP A N 1
ATOM 485 C CA . ASP A 1 68 ? -3.052 -0.324 7.094 1.00 90.75 68 ASP A CA 1
ATOM 486 C C . ASP A 1 68 ? -1.669 -0.119 7.687 1.00 90.75 68 ASP A C 1
ATOM 488 O O . ASP A 1 68 ? -1.243 -0.912 8.505 1.00 90.75 68 ASP A O 1
ATOM 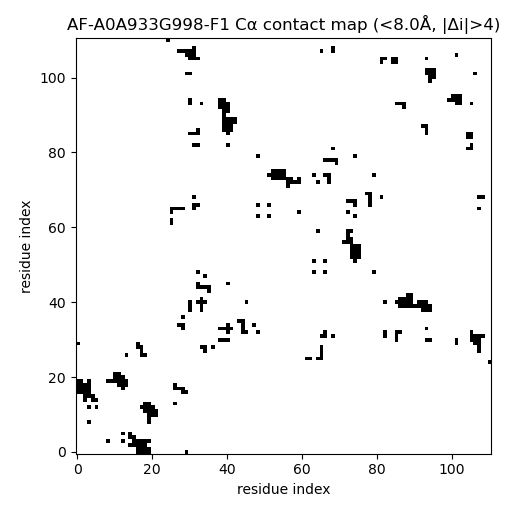492 N N . ILE A 1 69 ? -0.902 0.876 7.242 1.00 86.44 69 ILE A N 1
ATOM 493 C CA . ILE A 1 69 ? 0.467 1.067 7.751 1.00 86.44 69 ILE A CA 1
ATOM 494 C C . ILE A 1 69 ? 0.461 1.463 9.233 1.00 86.44 69 ILE A C 1
ATOM 496 O O . ILE A 1 69 ? 1.463 1.285 9.931 1.00 86.44 69 ILE A O 1
ATOM 500 N N . THR A 1 70 ? -0.644 2.035 9.711 1.00 86.50 70 THR A N 1
ATOM 501 C CA . THR A 1 70 ? -0.767 2.497 11.096 1.00 86.50 70 THR A CA 1
ATOM 502 C C . THR A 1 70 ? -1.100 1.370 12.075 1.00 86.50 70 THR A C 1
ATOM 504 O O . THR A 1 70 ? -0.764 1.475 13.257 1.00 86.50 70 THR A O 1
ATOM 507 N N . GLY A 1 71 ? -1.688 0.275 11.585 1.00 86.69 71 GLY A N 1
ATOM 508 C CA . GLY A 1 71 ? -2.118 -0.877 12.370 1.00 86.69 71 GLY A CA 1
ATOM 509 C C . GLY A 1 71 ? -3.341 -0.596 13.245 1.00 86.69 71 GLY A C 1
ATOM 510 O O . GLY A 1 71 ? -3.544 -1.294 14.243 1.00 86.69 71 GLY A O 1
ATOM 511 N N . ASP A 1 72 ? -4.124 0.438 12.931 1.00 88.06 72 ASP A N 1
ATOM 512 C CA . ASP A 1 72 ? -5.284 0.853 13.727 1.00 88.06 72 ASP A CA 1
ATOM 513 C C . ASP A 1 72 ? -6.601 0.192 13.270 1.00 88.06 72 ASP A C 1
ATOM 515 O O . ASP A 1 72 ? -7.662 0.397 13.874 1.00 88.06 72 ASP A O 1
ATOM 519 N N . GLY A 1 73 ? -6.529 -0.665 12.248 1.00 89.31 73 GLY A N 1
ATOM 520 C CA . GLY A 1 73 ? -7.672 -1.341 11.652 1.00 89.31 73 GLY A CA 1
ATOM 521 C C . GLY A 1 73 ? -8.483 -0.439 10.722 1.00 89.31 73 GLY A C 1
ATOM 522 O O . GLY A 1 73 ? -9.641 -0.758 10.434 1.00 89.31 73 GLY A O 1
ATOM 523 N N . ALA A 1 74 ? -7.925 0.685 10.277 1.00 92.56 74 ALA A N 1
ATOM 524 C CA . ALA A 1 74 ? -8.526 1.606 9.327 1.00 92.56 74 ALA A CA 1
ATOM 525 C C . ALA A 1 74 ? -7.543 1.933 8.195 1.00 92.56 74 ALA A C 1
ATOM 527 O O . ALA A 1 74 ? -6.336 1.928 8.377 1.00 92.56 74 ALA A O 1
ATOM 528 N N . ILE A 1 75 ? -8.076 2.241 7.010 1.00 94.12 75 ILE A N 1
ATOM 529 C CA . ILE A 1 75 ? -7.283 2.782 5.900 1.00 94.12 75 ILE A CA 1
ATOM 530 C C . ILE A 1 75 ? -7.755 4.207 5.680 1.00 94.12 75 ILE A C 1
ATOM 532 O O . ILE A 1 75 ? -8.852 4.441 5.164 1.00 94.12 75 ILE A O 1
ATOM 536 N N . THR A 1 76 ? -6.951 5.163 6.120 1.00 93.81 76 THR A N 1
ATOM 537 C CA . THR A 1 76 ? -7.328 6.572 6.219 1.00 93.81 76 THR A CA 1
ATOM 538 C C . THR A 1 76 ? -6.365 7.471 5.445 1.00 93.81 76 THR A C 1
ATOM 540 O O . THR A 1 76 ? -5.521 7.023 4.666 1.00 93.81 76 THR A O 1
ATOM 543 N N . GLY A 1 77 ? -6.485 8.785 5.658 1.00 93.12 77 GLY A N 1
ATOM 544 C CA . GLY A 1 77 ? -5.546 9.760 5.111 1.00 93.12 77 GLY A CA 1
ATOM 545 C C . GLY A 1 77 ? -4.095 9.499 5.527 1.00 93.12 77 GLY A C 1
ATOM 546 O O . GLY A 1 77 ? -3.205 9.762 4.730 1.00 93.12 77 GLY A O 1
ATOM 547 N N . ALA A 1 78 ? -3.847 8.930 6.712 1.00 90.69 78 ALA A N 1
ATOM 548 C CA . ALA A 1 78 ? -2.489 8.621 7.167 1.00 90.69 78 ALA A CA 1
ATOM 549 C C . ALA A 1 78 ? -1.817 7.546 6.290 1.00 90.69 78 ALA A C 1
ATOM 551 O O . ALA A 1 78 ? -0.670 7.701 5.864 1.00 90.69 78 ALA A O 1
ATOM 552 N N . ASP A 1 79 ? -2.554 6.489 5.949 1.00 92.75 79 ASP 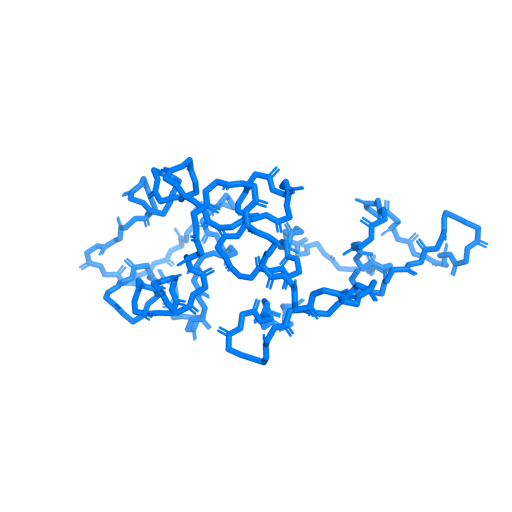A N 1
ATOM 553 C CA . ASP A 1 79 ? -2.103 5.417 5.056 1.00 92.75 79 ASP A CA 1
ATOM 554 C C . ASP A 1 79 ? -1.914 5.923 3.619 1.00 92.75 79 ASP A C 1
ATOM 556 O O . ASP A 1 79 ? -0.972 5.534 2.920 1.00 92.75 79 ASP A O 1
ATOM 560 N N . MET A 1 80 ? -2.776 6.850 3.190 1.00 93.50 80 MET A N 1
ATOM 561 C CA . MET A 1 80 ? -2.685 7.502 1.884 1.00 93.50 80 MET A CA 1
ATOM 562 C C . MET A 1 80 ? -1.485 8.452 1.781 1.00 93.50 80 MET A C 1
ATOM 564 O O . MET A 1 80 ? -0.782 8.431 0.773 1.00 93.50 80 MET A O 1
ATOM 568 N N . GLU A 1 81 ? -1.206 9.263 2.803 1.00 92.38 81 GLU A N 1
ATOM 569 C CA . GLU A 1 81 ? -0.004 10.108 2.853 1.00 92.38 81 GLU A CA 1
ATOM 570 C C . GLU A 1 81 ? 1.259 9.259 2.711 1.00 92.38 81 GLU A C 1
ATOM 572 O O . GLU A 1 81 ? 2.186 9.611 1.975 1.00 92.38 81 GLU A O 1
ATOM 577 N N . ARG A 1 82 ? 1.261 8.089 3.357 1.00 89.62 82 ARG A N 1
ATOM 578 C CA . ARG A 1 82 ? 2.343 7.123 3.220 1.00 89.62 82 ARG A CA 1
ATOM 579 C C . ARG A 1 82 ? 2.454 6.567 1.804 1.00 89.62 82 ARG A C 1
ATOM 581 O O . ARG A 1 82 ? 3.564 6.419 1.304 1.00 89.62 82 ARG A O 1
ATOM 588 N N . PHE A 1 83 ? 1.329 6.287 1.157 1.00 92.19 83 PHE A N 1
ATOM 589 C CA . PHE A 1 83 ? 1.300 5.735 -0.195 1.00 92.19 83 PHE A CA 1
ATOM 590 C C . PHE A 1 83 ? 1.869 6.734 -1.203 1.00 92.19 83 PHE A C 1
ATOM 592 O O . PHE A 1 83 ? 2.720 6.392 -2.020 1.00 92.19 83 PHE A O 1
ATOM 599 N N . ILE A 1 84 ? 1.461 8.000 -1.091 1.00 91.38 84 ILE A N 1
ATOM 600 C CA . ILE A 1 84 ? 1.933 9.093 -1.950 1.00 91.38 84 ILE A CA 1
ATOM 601 C C . ILE A 1 84 ? 3.453 9.257 -1.849 1.00 91.38 84 ILE A C 1
ATOM 603 O O . ILE A 1 84 ? 4.103 9.540 -2.850 1.00 91.38 84 ILE A O 1
ATOM 607 N N . ALA A 1 85 ? 4.037 9.043 -0.668 1.00 87.69 85 ALA A N 1
ATOM 608 C CA . ALA A 1 85 ? 5.486 9.103 -0.488 1.00 87.69 85 ALA A CA 1
ATOM 609 C C . ALA A 1 85 ? 6.251 8.007 -1.260 1.00 87.69 85 ALA A C 1
ATOM 611 O O . ALA A 1 85 ? 7.465 8.132 -1.433 1.00 87.69 85 ALA A O 1
ATOM 612 N N . CYS A 1 86 ? 5.561 6.953 -1.701 1.00 87.38 86 CYS A N 1
ATOM 613 C CA . CYS A 1 86 ? 6.125 5.820 -2.434 1.00 87.38 86 CYS A CA 1
ATOM 614 C C . CYS A 1 86 ? 5.739 5.792 -3.905 1.00 87.38 86 CYS A C 1
ATOM 616 O O . CYS A 1 86 ? 6.458 5.191 -4.699 1.00 87.38 86 CYS A O 1
ATOM 618 N N . ALA A 1 87 ? 4.649 6.468 -4.265 1.00 88.50 87 ALA A N 1
ATOM 619 C CA . ALA A 1 87 ? 4.165 6.572 -5.628 1.00 88.50 87 ALA A CA 1
ATOM 620 C C . ALA A 1 87 ? 5.190 7.283 -6.529 1.00 88.50 87 ALA A C 1
ATOM 622 O O . ALA A 1 87 ? 5.292 8.511 -6.551 1.00 88.50 87 ALA A O 1
ATOM 623 N N . GLY A 1 88 ? 5.957 6.489 -7.277 1.00 83.69 88 GLY A N 1
ATOM 624 C CA . GLY A 1 88 ? 6.865 6.965 -8.321 1.00 83.69 88 GLY A CA 1
ATOM 625 C C . GLY A 1 88 ? 6.187 7.028 -9.689 1.00 83.69 88 GLY A C 1
ATOM 626 O O . GLY A 1 88 ? 6.521 7.884 -10.506 1.00 83.69 88 GLY A O 1
ATOM 627 N N . GLY A 1 89 ? 5.197 6.164 -9.919 1.00 80.06 89 GLY A N 1
ATOM 628 C CA . GLY A 1 89 ? 4.577 5.955 -11.223 1.00 80.06 89 GLY A CA 1
ATOM 629 C C . GLY A 1 89 ? 5.012 4.640 -11.878 1.00 80.06 89 GLY A C 1
ATOM 630 O O . GLY A 1 89 ? 5.868 3.933 -11.342 1.00 80.06 89 GLY A O 1
ATOM 631 N N . PRO A 1 90 ? 4.414 4.310 -13.035 1.00 79.06 90 PRO A N 1
ATOM 632 C CA . PRO A 1 90 ? 4.622 3.026 -13.690 1.00 79.06 90 PRO A CA 1
ATOM 633 C C . PRO A 1 90 ? 6.078 2.869 -14.119 1.00 79.06 90 PRO A C 1
ATOM 635 O O . PRO A 1 90 ? 6.707 3.830 -14.567 1.00 79.06 90 PRO A O 1
ATOM 638 N N . GLU A 1 91 ? 6.600 1.650 -13.989 1.00 76.00 91 GLU A N 1
ATOM 639 C CA . GLU A 1 91 ? 7.982 1.280 -14.332 1.00 76.00 91 GLU A CA 1
ATOM 640 C C . GLU A 1 91 ? 9.068 2.027 -13.538 1.00 76.00 91 GLU A C 1
ATOM 642 O O . GLU A 1 91 ? 10.257 1.773 -13.750 1.00 76.00 91 GLU A O 1
ATOM 647 N N . LEU A 1 92 ? 8.700 2.921 -12.609 1.00 79.44 92 LEU A N 1
ATOM 648 C CA . LEU A 1 92 ? 9.645 3.509 -11.674 1.00 79.44 92 LEU A CA 1
ATOM 649 C C . LEU A 1 92 ? 9.782 2.572 -10.481 1.00 79.44 92 LEU A C 1
ATOM 651 O O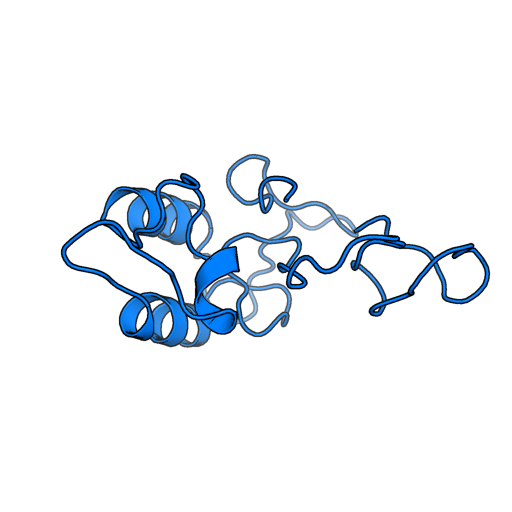 . LEU A 1 92 ? 8.820 2.394 -9.730 1.00 79.44 92 LEU A O 1
ATOM 655 N N . PRO A 1 93 ? 10.972 1.987 -10.271 1.00 70.62 93 PRO A N 1
ATOM 656 C CA . PRO A 1 93 ? 11.170 1.098 -9.148 1.00 70.62 93 PRO A CA 1
ATOM 657 C C . PRO A 1 93 ? 10.860 1.835 -7.843 1.00 70.62 93 PRO A C 1
ATOM 659 O O . PRO A 1 93 ? 11.426 2.895 -7.570 1.00 70.62 93 PRO A O 1
ATOM 662 N N . GLY A 1 94 ? 10.029 1.231 -6.994 1.00 65.00 94 GLY A N 1
ATOM 663 C CA . GLY A 1 94 ? 9.842 1.678 -5.612 1.00 65.00 94 GLY A CA 1
ATOM 664 C C . GLY A 1 94 ? 11.099 1.467 -4.753 1.00 65.00 94 GLY A C 1
ATOM 665 O O . GLY A 1 94 ? 11.144 1.872 -3.592 1.00 65.00 94 GLY A O 1
ATOM 666 N N . THR A 1 95 ? 12.143 0.851 -5.321 1.00 62.28 95 THR A N 1
ATOM 667 C CA . THR A 1 95 ? 13.486 0.703 -4.751 1.00 62.28 95 THR A CA 1
ATOM 668 C C . THR A 1 95 ? 14.488 1.610 -5.456 1.00 62.28 95 THR A C 1
ATOM 670 O O . THR A 1 95 ? 14.554 1.618 -6.682 1.00 62.28 95 THR A O 1
ATOM 673 N N . SER A 1 96 ? 15.339 2.317 -4.714 1.00 53.97 96 SER A N 1
ATOM 674 C CA . SER A 1 96 ? 16.365 3.203 -5.281 1.00 53.97 96 SER A CA 1
ATOM 675 C C . SER A 1 96 ? 17.501 2.427 -5.969 1.00 53.97 96 SER A C 1
ATOM 677 O O . SER A 1 96 ? 18.597 2.333 -5.427 1.00 53.97 96 SER A O 1
ATOM 679 N N . GLY A 1 97 ? 17.253 1.866 -7.158 1.00 49.62 97 GLY A N 1
ATOM 680 C CA . GLY A 1 97 ? 18.250 1.479 -8.171 1.00 49.62 97 GLY A CA 1
ATOM 681 C C . GLY A 1 97 ? 19.320 0.442 -7.798 1.00 49.62 97 GLY A C 1
ATOM 682 O O . GLY A 1 97 ? 20.138 0.092 -8.645 1.00 49.62 97 GLY A O 1
ATOM 683 N N . LEU A 1 98 ? 19.334 -0.074 -6.574 1.00 46.84 98 LEU A N 1
ATOM 684 C CA . LEU A 1 98 ? 20.198 -1.158 -6.130 1.00 46.84 98 LEU A CA 1
ATOM 685 C C . LEU A 1 98 ? 19.296 -2.308 -5.710 1.00 46.84 98 LEU A C 1
ATOM 687 O O . LEU A 1 98 ? 18.301 -2.096 -5.024 1.00 46.84 98 LEU A O 1
ATOM 691 N N . VAL A 1 99 ? 19.640 -3.508 -6.162 1.00 49.22 99 VAL A N 1
ATOM 692 C CA . VAL A 1 99 ? 18.968 -4.767 -5.836 1.00 49.22 99 VAL A CA 1
ATOM 693 C C . VAL A 1 99 ? 18.441 -4.798 -4.389 1.00 49.22 99 VAL A C 1
ATOM 695 O O . VAL A 1 99 ? 19.200 -5.005 -3.449 1.00 49.22 99 VAL A O 1
ATOM 698 N N . GLY A 1 100 ? 17.127 -4.612 -4.227 1.00 55.19 100 GLY A N 1
ATOM 699 C CA . GLY A 1 100 ? 16.380 -5.172 -3.101 1.00 55.19 100 GLY A CA 1
ATOM 700 C C . GLY A 1 100 ? 16.016 -4.291 -1.903 1.00 55.19 100 GLY A C 1
ATOM 701 O O . GLY A 1 100 ? 15.574 -4.878 -0.925 1.00 55.19 100 GLY A O 1
ATOM 702 N N . ASP A 1 101 ? 16.124 -2.953 -1.926 1.00 56.66 101 ASP A N 1
ATOM 703 C CA . ASP A 1 101 ? 15.715 -2.140 -0.758 1.00 56.66 101 ASP A CA 1
ATOM 704 C C . ASP A 1 101 ? 14.891 -0.876 -1.118 1.00 56.66 101 ASP A C 1
ATOM 706 O O . ASP A 1 101 ? 15.414 0.046 -1.757 1.00 56.66 101 ASP A O 1
ATOM 710 N N . PRO A 1 102 ? 13.615 -0.766 -0.679 1.00 66.00 102 PRO A N 1
ATOM 711 C CA . PRO A 1 102 ? 12.859 0.478 -0.761 1.00 66.00 102 PRO A CA 1
ATOM 712 C C . PRO A 1 102 ? 13.442 1.551 0.168 1.00 66.00 102 PRO A C 1
ATOM 714 O O . PRO A 1 102 ? 14.048 1.215 1.204 1.00 66.00 102 PRO A O 1
ATOM 717 N N . PRO A 1 103 ? 13.193 2.846 -0.126 1.00 70.12 103 PRO A N 1
ATOM 718 C CA . PRO A 1 103 ? 13.345 3.913 0.854 1.00 70.12 103 PRO A CA 1
ATOM 719 C C . PRO A 1 103 ? 12.736 3.496 2.194 1.00 70.12 103 PRO A C 1
ATOM 721 O O . PRO A 1 103 ? 11.705 2.831 2.233 1.00 70.12 103 PRO A O 1
ATOM 724 N N . VAL A 1 104 ? 13.320 3.915 3.319 1.00 66.38 104 VAL A N 1
ATOM 725 C CA . VAL A 1 104 ? 12.726 3.661 4.652 1.00 66.38 104 VAL A CA 1
ATOM 726 C C . VAL A 1 104 ? 11.303 4.217 4.762 1.00 66.38 104 VAL A C 1
ATOM 728 O O . VAL A 1 104 ? 10.500 3.750 5.567 1.00 66.38 104 VAL A O 1
ATOM 731 N N . SER A 1 105 ? 10.971 5.197 3.916 1.00 73.75 105 SER A N 1
ATOM 732 C CA . SER A 1 105 ? 9.629 5.739 3.763 1.00 73.75 105 SER A CA 1
ATOM 733 C C . SER A 1 105 ? 8.656 4.827 3.004 1.00 73.75 105 SER A C 1
ATOM 735 O O . SER A 1 105 ? 7.482 5.145 2.910 1.00 73.75 105 SER A O 1
ATOM 737 N N . CYS A 1 106 ? 9.125 3.702 2.484 1.00 79.12 106 CYS A N 1
ATOM 738 C CA . CYS A 1 106 ? 8.368 2.788 1.639 1.00 79.12 106 CYS A CA 1
ATOM 739 C C . CYS A 1 106 ? 8.579 1.334 2.008 1.00 79.12 106 CYS A C 1
ATOM 741 O O . CYS A 1 106 ? 8.129 0.459 1.292 1.00 79.12 106 CYS A O 1
ATOM 743 N N . ARG A 1 107 ? 9.247 1.038 3.120 1.00 76.50 107 ARG A N 1
ATOM 744 C CA . ARG A 1 107 ? 9.269 -0.327 3.641 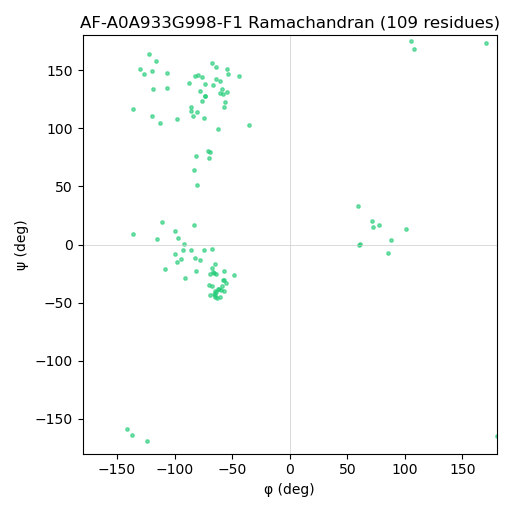1.00 76.50 107 ARG A CA 1
ATOM 745 C C . ARG A 1 107 ? 7.906 -0.626 4.255 1.00 76.50 107 ARG A C 1
ATOM 747 O O . ARG A 1 107 ? 7.444 0.151 5.096 1.00 76.50 107 ARG A O 1
ATOM 754 N N . GLY A 1 108 ? 7.288 -1.734 3.850 1.00 66.06 108 GLY A N 1
ATOM 755 C CA . GLY A 1 108 ? 6.183 -2.323 4.600 1.00 66.06 108 GLY A CA 1
ATOM 756 C C . GLY A 1 108 ? 6.663 -2.585 6.024 1.00 66.06 108 GLY A C 1
ATOM 757 O O . GLY A 1 108 ? 7.702 -3.221 6.221 1.00 66.06 108 GLY A O 1
ATOM 758 N N . VAL A 1 109 ? 5.988 -2.017 7.023 1.00 54.50 109 VAL A N 1
ATOM 759 C CA . VAL A 1 109 ? 6.354 -2.275 8.418 1.00 54.50 109 VAL A CA 1
ATOM 760 C C . VAL A 1 109 ? 6.071 -3.740 8.736 1.00 54.50 109 VAL A C 1
ATOM 762 O O . VAL A 1 109 ? 5.082 -4.298 8.272 1.00 54.50 109 VAL A O 1
ATOM 765 N N . GLY A 1 110 ? 7.005 -4.379 9.443 1.00 48.28 110 GLY A N 1
ATOM 766 C CA . GLY A 1 110 ? 6.921 -5.786 9.813 1.00 48.28 110 GLY A CA 1
ATOM 767 C C . GLY A 1 110 ? 5.650 -6.069 10.606 1.00 48.28 110 GLY A C 1
ATOM 768 O O . GLY A 1 110 ? 5.464 -5.509 11.685 1.00 48.28 110 GLY A O 1
ATOM 769 N N . TRP A 1 111 ? 4.829 -6.936 10.025 1.00 47.09 111 TRP A N 1
ATOM 770 C CA . TRP A 1 111 ? 3.690 -7.607 10.632 1.00 47.09 111 TRP A CA 1
ATOM 771 C C . TRP A 1 111 ? 4.166 -8.952 11.191 1.00 47.09 111 TRP A C 1
ATOM 773 O O . TRP A 1 111 ? 4.595 -9.798 10.364 1.00 47.09 111 TRP A O 1
#